Protein AF-A0A7C6V6K3-F1 (afdb_monomer)

Structure (mmCIF, N/CA/C/O backbone):
data_AF-A0A7C6V6K3-F1
#
_entry.id   AF-A0A7C6V6K3-F1
#
loop_
_atom_site.group_PDB
_atom_site.id
_atom_site.type_symbol
_atom_site.label_atom_id
_atom_site.label_alt_id
_atom_site.label_comp_id
_atom_site.label_asym_id
_atom_site.label_entity_id
_atom_site.label_seq_id
_atom_site.pdbx_PDB_ins_code
_atom_site.Cartn_x
_atom_site.Cartn_y
_atom_site.Cartn_z
_atom_site.occupancy
_atom_site.B_iso_or_equiv
_atom_site.auth_seq_id
_atom_site.auth_comp_id
_atom_site.auth_asym_id
_atom_site.auth_atom_id
_atom_site.pdbx_PDB_model_num
ATOM 1 N N . MET A 1 1 ? 2.550 -9.979 9.546 1.00 70.50 1 MET A N 1
ATOM 2 C CA . MET A 1 1 ? 2.529 -8.575 10.011 1.00 70.50 1 MET A CA 1
ATOM 3 C C . MET A 1 1 ? 1.405 -8.396 11.010 1.00 70.50 1 MET A C 1
ATOM 5 O O . MET A 1 1 ? 0.531 -9.253 11.078 1.00 70.50 1 MET A O 1
ATOM 9 N N . LYS A 1 2 ? 1.441 -7.319 11.797 1.00 84.12 2 LYS A N 1
ATOM 10 C CA . LYS A 1 2 ? 0.301 -6.919 12.627 1.00 84.12 2 LYS A CA 1
ATOM 11 C C . LYS A 1 2 ? -0.822 -6.425 11.707 1.00 84.12 2 LYS A C 1
ATOM 13 O O . LYS A 1 2 ? -0.537 -5.709 10.755 1.00 84.12 2 LYS A O 1
ATOM 18 N N . ASN A 1 3 ? -2.061 -6.828 11.982 1.00 93.75 3 ASN A N 1
ATOM 19 C CA . ASN A 1 3 ? -3.237 -6.324 11.274 1.00 93.75 3 ASN A CA 1
ATOM 20 C C . ASN A 1 3 ? -3.511 -4.885 11.732 1.00 93.75 3 ASN A C 1
ATOM 22 O O . ASN A 1 3 ? -3.608 -4.659 12.940 1.00 93.75 3 ASN A O 1
ATOM 26 N N . MET A 1 4 ? -3.584 -3.940 10.797 1.00 95.75 4 MET A N 1
ATOM 27 C CA . MET A 1 4 ? -3.690 -2.501 11.081 1.00 95.75 4 MET A CA 1
ATOM 28 C C . MET A 1 4 ? -4.668 -1.835 10.121 1.00 95.75 4 MET A C 1
ATOM 30 O O . MET A 1 4 ? -4.864 -2.333 9.010 1.00 95.75 4 MET A O 1
ATOM 34 N N . THR A 1 5 ? -5.285 -0.730 10.532 1.00 96.94 5 THR A N 1
ATOM 35 C CA . THR A 1 5 ? -6.111 0.070 9.619 1.00 96.94 5 THR A CA 1
ATOM 36 C C . THR A 1 5 ? -5.244 0.922 8.692 1.00 96.94 5 THR A C 1
ATOM 38 O O . THR A 1 5 ? -4.084 1.229 8.993 1.00 96.94 5 THR A O 1
ATOM 41 N N . VAL A 1 6 ? -5.803 1.340 7.555 1.00 96.38 6 VAL A N 1
ATOM 42 C CA . VAL A 1 6 ? -5.139 2.296 6.654 1.00 96.38 6 VAL A CA 1
ATOM 43 C C . VAL A 1 6 ? -4.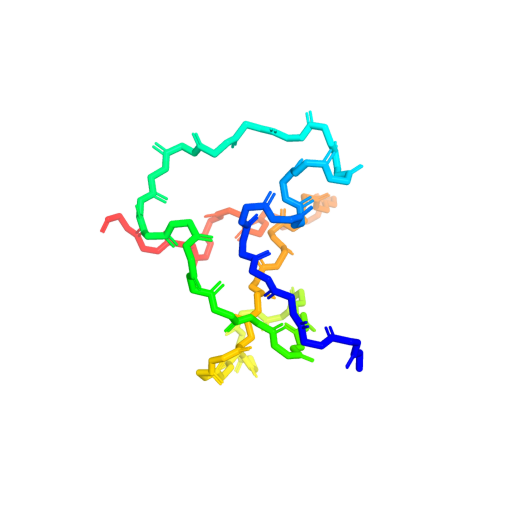848 3.616 7.381 1.00 96.38 6 VAL A C 1
ATOM 45 O O . VAL A 1 6 ? -3.774 4.187 7.185 1.00 96.38 6 VAL A O 1
ATOM 48 N N . ALA A 1 7 ? -5.743 4.066 8.270 1.00 97.00 7 ALA A N 1
ATOM 49 C CA . ALA A 1 7 ? -5.543 5.252 9.106 1.00 97.00 7 ALA A CA 1
ATOM 50 C C . ALA A 1 7 ? -4.288 5.152 9.989 1.00 97.00 7 ALA A C 1
ATOM 52 O O . ALA A 1 7 ? -3.469 6.073 10.021 1.00 97.00 7 ALA A O 1
ATOM 53 N N . GLU A 1 8 ? -4.111 4.024 10.682 1.00 96.88 8 GLU A N 1
ATOM 54 C CA . GLU A 1 8 ? -2.950 3.784 11.545 1.00 96.88 8 GLU A CA 1
ATOM 55 C C . GLU A 1 8 ? -1.648 3.791 10.738 1.00 96.88 8 GLU A C 1
ATOM 57 O O . GLU A 1 8 ? -0.666 4.423 11.135 1.00 96.88 8 GLU A O 1
ATOM 62 N N . ILE A 1 9 ? -1.647 3.121 9.582 1.00 95.88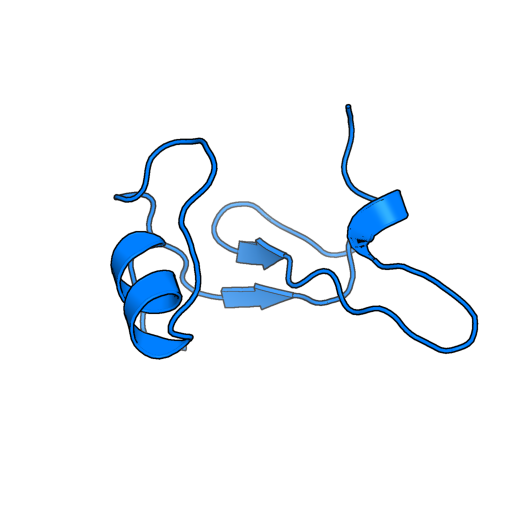 9 ILE A N 1
ATOM 63 C CA . ILE A 1 9 ? -0.484 3.064 8.691 1.00 95.88 9 ILE A CA 1
ATOM 64 C C . ILE A 1 9 ? -0.134 4.465 8.183 1.00 95.88 9 I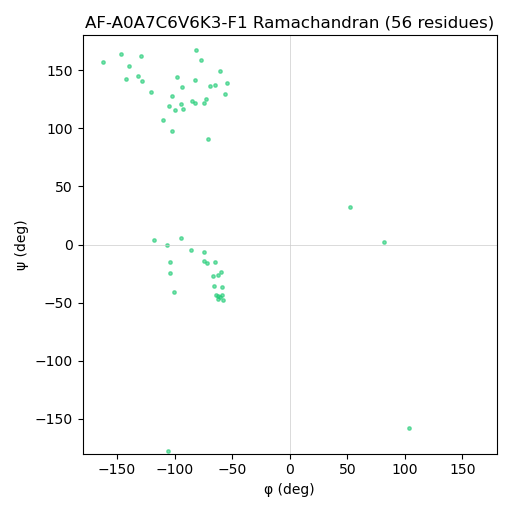LE A C 1
ATOM 66 O O . ILE A 1 9 ? 1.028 4.868 8.259 1.00 95.88 9 ILE A O 1
ATOM 70 N N . ALA A 1 10 ? -1.123 5.233 7.717 1.00 96.31 10 ALA A N 1
ATOM 71 C CA . ALA A 1 10 ? -0.915 6.608 7.273 1.00 96.31 10 ALA A CA 1
ATOM 72 C C . ALA A 1 10 ? -0.329 7.482 8.395 1.00 96.31 10 ALA A C 1
ATOM 74 O O . ALA A 1 10 ? 0.632 8.212 8.156 1.00 96.31 10 ALA A O 1
ATOM 75 N N . GLY A 1 11 ? -0.837 7.355 9.626 1.00 96.88 11 GLY A N 1
ATOM 76 C CA . GLY A 1 11 ? -0.317 8.071 10.793 1.00 96.88 11 GLY A CA 1
ATOM 77 C C . GLY A 1 11 ? 1.148 7.745 11.099 1.00 96.88 11 GLY A C 1
ATOM 78 O O . GLY A 1 11 ? 1.952 8.655 11.305 1.00 96.88 11 GLY A O 1
ATOM 79 N N . ILE A 1 12 ? 1.526 6.463 11.060 1.00 96.19 12 ILE A N 1
ATOM 80 C CA . ILE A 1 12 ? 2.911 6.014 11.293 1.00 96.19 12 ILE A CA 1
ATOM 81 C C . ILE A 1 12 ? 3.857 6.540 10.2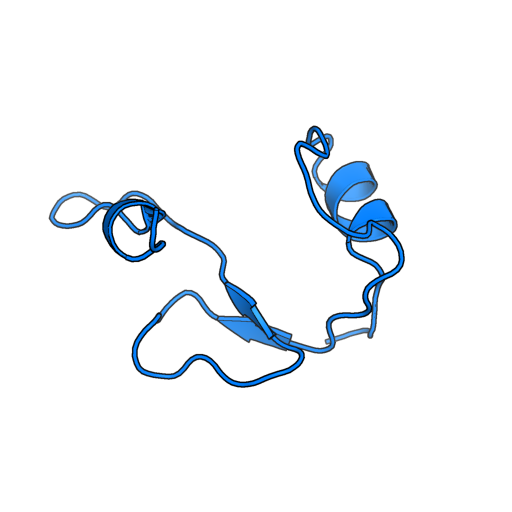13 1.00 96.19 12 ILE A C 1
ATOM 83 O O . ILE A 1 12 ? 4.945 7.027 10.522 1.00 96.19 12 ILE A O 1
ATOM 87 N N . LEU A 1 13 ? 3.434 6.475 8.950 1.00 95.88 13 LEU A N 1
ATOM 88 C CA . LEU A 1 13 ? 4.215 6.960 7.812 1.00 95.88 13 LEU A CA 1
ATOM 89 C C . LEU A 1 13 ? 4.241 8.491 7.712 1.00 95.88 13 LEU A C 1
ATOM 91 O O . LEU A 1 13 ? 4.939 9.026 6.853 1.00 95.88 13 LEU A O 1
ATOM 95 N N . LYS A 1 14 ? 3.475 9.198 8.558 1.00 97.38 14 LYS A N 1
ATOM 96 C CA . LYS A 1 14 ? 3.192 10.636 8.420 1.00 97.38 14 LYS A CA 1
ATOM 97 C C . LYS A 1 14 ? 2.665 10.975 7.017 1.00 97.38 14 LYS A C 1
ATOM 99 O O . LYS A 1 14 ? 2.937 12.044 6.472 1.00 97.38 14 LYS A O 1
ATOM 104 N N . GLY A 1 15 ? 1.941 10.027 6.427 1.00 95.31 15 GLY A N 1
ATOM 105 C CA . GLY A 1 15 ? 1.309 10.146 5.127 1.00 95.31 15 GLY A CA 1
ATOM 106 C C . GLY A 1 15 ? -0.017 10.893 5.212 1.00 95.31 15 GLY A C 1
ATOM 107 O O . GLY A 1 15 ? -0.583 11.102 6.285 1.00 95.31 15 GLY A O 1
ATOM 108 N N . ARG A 1 16 ? -0.536 11.277 4.047 1.00 95.62 16 ARG A N 1
ATOM 109 C CA . ARG A 1 16 ? -1.874 11.851 3.905 1.00 95.62 16 ARG A CA 1
ATOM 110 C C . ARG A 1 16 ? -2.814 10.780 3.369 1.00 95.62 16 ARG A C 1
ATOM 112 O O . ARG A 1 16 ? -2.528 10.180 2.339 1.00 95.62 16 ARG A O 1
ATOM 119 N N . PHE A 1 17 ? -3.938 10.571 4.046 1.00 93.75 17 PHE A N 1
ATOM 120 C CA . PHE A 1 17 ? -5.030 9.779 3.497 1.00 93.75 17 PHE A CA 1
ATOM 121 C C . PHE A 1 17 ? -5.752 10.591 2.416 1.00 93.75 17 PHE A C 1
ATOM 123 O O . PHE A 1 17 ? -6.210 11.700 2.689 1.00 93.75 17 PHE A O 1
ATOM 130 N N . CYS A 1 18 ? -5.809 10.066 1.191 1.00 93.25 18 CYS A N 1
ATOM 131 C CA . CYS A 1 18 ? -6.357 10.792 0.044 1.00 93.25 18 CYS A CA 1
ATOM 132 C C . CYS A 1 18 ? -7.795 10.378 -0.295 1.00 93.25 18 CYS A C 1
ATOM 134 O O . CYS A 1 18 ? -8.602 11.240 -0.630 1.00 93.25 18 CYS A O 1
ATOM 136 N N . GLN A 1 19 ? -8.117 9.082 -0.231 1.00 94.06 19 GLN A N 1
ATOM 137 C CA . GLN A 1 19 ? -9.401 8.542 -0.687 1.00 94.06 19 GLN A CA 1
ATOM 138 C C . GLN A 1 19 ? -9.666 7.146 -0.103 1.00 94.06 19 GLN A C 1
ATOM 140 O O . GLN A 1 19 ? -8.729 6.414 0.210 1.00 94.06 19 GLN A O 1
ATOM 145 N N . GLY A 1 20 ? -10.946 6.765 -0.042 1.00 94.69 20 GLY A N 1
ATOM 146 C CA . GLY A 1 20 ? -11.415 5.429 0.327 1.00 94.69 20 GLY A CA 1
ATOM 147 C C . GLY A 1 20 ? -11.963 5.382 1.749 1.00 94.69 20 GLY A C 1
ATOM 148 O O . GLY A 1 20 ? -12.317 6.416 2.315 1.00 94.69 20 GLY A O 1
ATOM 149 N N . ASP A 1 21 ? -11.989 4.185 2.329 1.00 96.44 21 ASP A N 1
ATOM 150 C CA . ASP A 1 21 ? -12.330 3.975 3.736 1.00 96.44 21 ASP A CA 1
ATOM 151 C C . ASP A 1 21 ? -11.045 3.798 4.577 1.00 96.44 21 ASP A C 1
ATOM 153 O O . ASP A 1 21 ? -10.294 2.840 4.356 1.00 96.44 21 ASP A O 1
ATOM 157 N N . PRO A 1 22 ? -10.754 4.715 5.522 1.00 96.44 22 PRO A N 1
ATOM 158 C CA . PRO A 1 22 ? -9.554 4.652 6.353 1.00 96.44 22 PRO A CA 1
ATOM 159 C C . PRO A 1 22 ? -9.589 3.526 7.405 1.00 96.44 22 P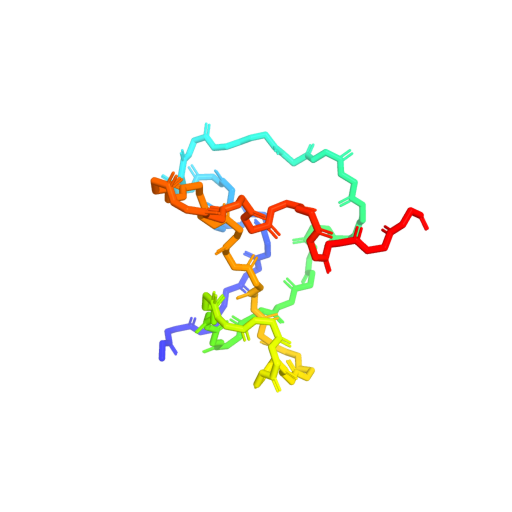RO A C 1
ATOM 161 O O . PRO A 1 22 ? -8.530 3.152 7.917 1.00 96.44 22 PRO A O 1
ATOM 164 N N . GLU A 1 23 ? -10.760 2.949 7.697 1.00 97.31 23 GLU A N 1
ATOM 165 C CA . GLU A 1 23 ? -10.936 1.876 8.687 1.00 97.31 23 GLU A CA 1
ATOM 166 C C . GLU A 1 23 ? -10.692 0.472 8.111 1.00 97.31 23 GLU A C 1
ATOM 168 O O . GLU A 1 23 ? -10.656 -0.519 8.852 1.00 97.31 23 GLU A O 1
ATOM 173 N N . VAL A 1 24 ? -10.457 0.367 6.796 1.00 96.25 24 VAL A N 1
ATOM 174 C CA . VAL A 1 24 ? -10.074 -0.892 6.145 1.00 96.25 24 VAL A CA 1
ATOM 175 C C . VAL A 1 24 ? -8.824 -1.455 6.807 1.00 96.25 24 VAL A C 1
ATOM 177 O O . VAL A 1 24 ? -7.808 -0.774 6.954 1.00 96.25 24 VAL A O 1
ATOM 180 N N . ARG A 1 25 ? -8.890 -2.733 7.184 1.00 96.56 25 ARG A N 1
ATOM 181 C CA . ARG A 1 25 ? -7.774 -3.452 7.798 1.00 96.56 25 ARG A CA 1
ATOM 182 C C . ARG A 1 25 ? -6.951 -4.190 6.757 1.00 96.56 25 ARG A C 1
ATOM 184 O O . ARG A 1 25 ? -7.499 -4.899 5.915 1.00 96.56 25 ARG A O 1
ATOM 191 N N . VAL A 1 26 ? -5.634 -4.078 6.880 1.00 96.19 26 VAL A N 1
ATOM 192 C CA . VAL A 1 26 ? -4.666 -4.801 6.056 1.00 96.19 26 VAL A CA 1
ATOM 193 C C . VAL A 1 26 ? -3.768 -5.667 6.934 1.00 96.19 26 VAL A C 1
ATOM 195 O O . VAL A 1 26 ? -3.228 -5.225 7.952 1.00 96.19 26 VAL A O 1
ATOM 198 N N . GLY A 1 27 ? -3.616 -6.931 6.536 1.00 95.88 27 GLY A N 1
ATOM 199 C CA . GLY A 1 27 ? -2.821 -7.926 7.271 1.00 95.88 27 GLY A CA 1
ATOM 200 C C . GLY A 1 27 ? -1.461 -8.217 6.636 1.00 95.88 27 GLY A C 1
ATOM 201 O O . GLY A 1 27 ? -0.583 -8.821 7.264 1.00 95.88 27 GLY A O 1
ATOM 202 N N . ALA A 1 28 ? -1.283 -7.795 5.385 1.00 95.31 28 ALA A N 1
ATOM 203 C CA . ALA A 1 28 ? -0.084 -8.013 4.592 1.00 95.31 28 ALA A CA 1
ATOM 204 C C . ALA A 1 28 ? 0.180 -6.825 3.641 1.00 95.31 28 ALA A C 1
ATOM 206 O O . ALA A 1 28 ? -0.697 -5.999 3.406 1.00 95.31 28 ALA A O 1
ATOM 207 N N . VAL A 1 29 ? 1.401 -6.739 3.113 1.00 95.19 29 VAL A N 1
ATOM 208 C CA . VAL A 1 29 ? 1.861 -5.717 2.1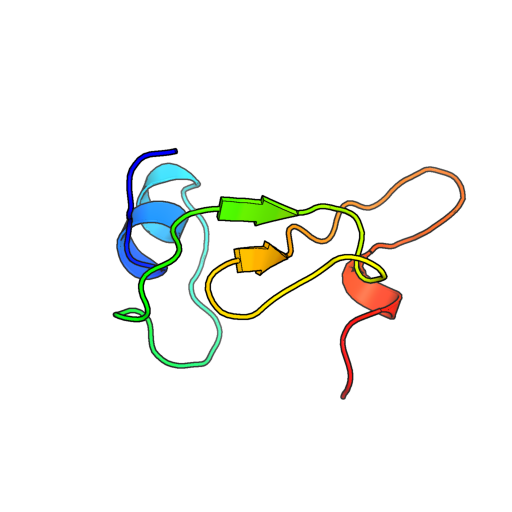62 1.00 95.19 29 VAL A CA 1
ATOM 209 C C . VAL A 1 29 ? 2.498 -6.453 0.989 1.00 95.19 29 VAL A C 1
ATOM 211 O O . VAL A 1 29 ? 3.200 -7.443 1.203 1.00 95.19 29 VAL A O 1
ATOM 214 N N . SER A 1 30 ? 2.277 -5.969 -0.227 1.00 96.44 30 SER A N 1
ATOM 215 C CA . SER A 1 30 ? 2.944 -6.443 -1.439 1.00 96.44 30 SER A CA 1
ATOM 216 C C . SER A 1 30 ? 3.467 -5.262 -2.252 1.00 96.44 30 SER A C 1
ATOM 218 O O . SER A 1 30 ? 2.829 -4.215 -2.314 1.00 96.44 30 SER A O 1
ATOM 220 N N . ILE A 1 31 ? 4.614 -5.449 -2.903 1.00 96.12 31 ILE A N 1
ATOM 221 C CA . ILE A 1 31 ? 5.166 -4.527 -3.913 1.00 96.12 31 ILE A CA 1
ATOM 222 C C . ILE A 1 31 ? 5.040 -5.093 -5.337 1.00 96.12 31 ILE A C 1
ATOM 224 O O . ILE A 1 31 ? 5.463 -4.458 -6.295 1.00 96.12 31 ILE A O 1
ATOM 228 N N . ASP A 1 32 ? 4.472 -6.296 -5.486 1.00 96.19 32 ASP A N 1
ATOM 229 C CA . ASP A 1 32 ? 4.220 -6.941 -6.777 1.00 96.19 32 ASP A CA 1
ATOM 230 C C . ASP A 1 32 ? 2.710 -6.975 -7.034 1.00 96.19 32 ASP A C 1
ATOM 232 O O . ASP A 1 32 ? 1.975 -7.750 -6.410 1.00 96.19 32 ASP A O 1
ATOM 236 N N . SER A 1 33 ? 2.250 -6.134 -7.961 1.00 95.12 33 SER A N 1
ATOM 237 C CA . SER A 1 33 ? 0.840 -6.029 -8.354 1.00 95.12 33 SER A CA 1
ATOM 238 C C . SER A 1 33 ? 0.303 -7.332 -8.955 1.00 95.12 33 SER A C 1
ATOM 240 O O . SER A 1 33 ? -0.877 -7.634 -8.807 1.00 95.12 33 SER A O 1
ATOM 242 N N . ARG A 1 34 ? 1.168 -8.169 -9.549 1.00 94.81 34 ARG A N 1
ATOM 243 C CA . ARG A 1 34 ? 0.785 -9.445 -10.184 1.00 94.81 34 ARG A CA 1
ATOM 244 C C . ARG A 1 34 ? 0.448 -10.542 -9.173 1.00 94.81 34 ARG A C 1
ATOM 246 O O . ARG A 1 34 ? -0.078 -11.582 -9.555 1.00 94.81 34 ARG A O 1
ATOM 253 N N . ARG A 1 35 ? 0.809 -10.346 -7.901 1.00 95.06 35 ARG A N 1
ATOM 254 C CA . ARG A 1 35 ? 0.603 -11.304 -6.800 1.00 95.06 35 ARG A CA 1
ATOM 255 C C . ARG A 1 35 ? -0.306 -10.760 -5.698 1.00 95.06 35 ARG A C 1
ATOM 257 O O . ARG A 1 35 ? -0.461 -11.418 -4.672 1.00 95.06 35 ARG A O 1
ATOM 264 N N . LEU A 1 36 ? -0.858 -9.562 -5.883 1.00 95.25 36 LEU A N 1
ATOM 265 C CA . LEU A 1 36 ? -1.704 -8.912 -4.893 1.00 95.25 36 LEU A CA 1
ATOM 266 C C . LEU A 1 36 ? -2.991 -9.720 -4.675 1.00 95.25 36 LEU A C 1
ATOM 268 O O . LEU A 1 36 ? -3.618 -10.181 -5.627 1.00 95.25 36 LEU A O 1
ATOM 272 N N . VAL A 1 37 ? -3.393 -9.867 -3.415 1.00 93.88 37 VAL A N 1
ATOM 273 C CA . VAL A 1 37 ? -4.648 -10.524 -3.025 1.00 93.88 37 VAL A CA 1
ATOM 274 C C . VAL A 1 37 ? -5.437 -9.642 -2.061 1.00 93.88 37 VAL A C 1
ATOM 276 O O . VAL A 1 37 ? -4.888 -8.721 -1.453 1.00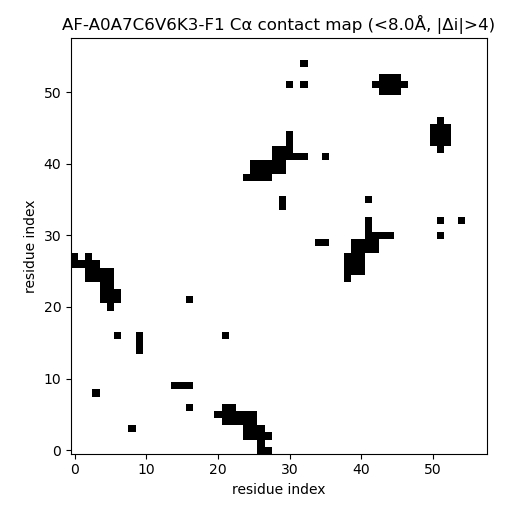 93.88 37 VAL A O 1
ATOM 279 N N . SER A 1 38 ? -6.731 -9.930 -1.908 1.00 93.31 38 SER A N 1
ATOM 280 C CA . SER A 1 38 ? -7.609 -9.193 -0.991 1.00 93.31 38 SER A CA 1
ATOM 281 C C . SER A 1 38 ? -7.049 -9.165 0.439 1.00 93.31 38 SER A C 1
ATOM 283 O O . SER A 1 38 ? -6.510 -10.159 0.929 1.00 93.31 38 SER A O 1
ATOM 285 N N . GLY A 1 39 ? -7.156 -8.011 1.103 1.00 92.44 39 GLY A N 1
ATOM 286 C CA . GLY A 1 39 ? -6.609 -7.775 2.446 1.00 92.44 39 GLY A CA 1
ATOM 287 C C . GLY A 1 39 ? -5.116 -7.421 2.493 1.00 92.44 39 GLY A C 1
ATOM 288 O O . GLY A 1 39 ? -4.570 -7.240 3.587 1.00 92.44 39 GLY A O 1
ATOM 289 N N . GLN A 1 40 ? -4.450 -7.307 1.338 1.00 95.88 40 GLN A N 1
ATOM 290 C CA . GLN A 1 40 ? -3.092 -6.771 1.241 1.00 95.88 40 GLN A CA 1
ATOM 291 C C . GLN A 1 40 ? -3.080 -5.299 0.836 1.00 95.88 40 GLN A C 1
ATOM 293 O O . GLN A 1 40 ? -3.853 -4.865 -0.015 1.00 95.88 40 GLN A O 1
ATOM 298 N N . LEU A 1 41 ? -2.135 -4.552 1.399 1.00 95.50 41 LEU A N 1
ATOM 299 C CA . LEU A 1 41 ? -1.777 -3.217 0.941 1.00 95.50 41 LEU A CA 1
ATOM 300 C C . LEU A 1 41 ? -0.762 -3.322 -0.202 1.00 95.50 41 LEU A C 1
ATOM 302 O O . LEU A 1 41 ? 0.315 -3.893 -0.026 1.00 95.50 41 LEU A O 1
ATOM 306 N N . PHE A 1 42 ? -1.073 -2.741 -1.357 1.00 96.69 42 PHE A N 1
ATOM 307 C CA . PHE A 1 42 ? -0.088 -2.564 -2.419 1.00 96.69 42 PHE A CA 1
ATOM 308 C C . PHE A 1 42 ? 0.755 -1.315 -2.149 1.00 96.69 42 PHE A C 1
ATOM 310 O O . PHE A 1 42 ? 0.214 -0.217 -2.030 1.00 96.69 42 PHE A O 1
ATOM 317 N N . PHE A 1 43 ? 2.073 -1.472 -2.048 1.00 95.75 43 PHE A N 1
ATOM 318 C CA . PHE A 1 43 ? 2.999 -0.358 -1.866 1.00 95.75 43 PHE A CA 1
ATOM 319 C C . PHE A 1 43 ? 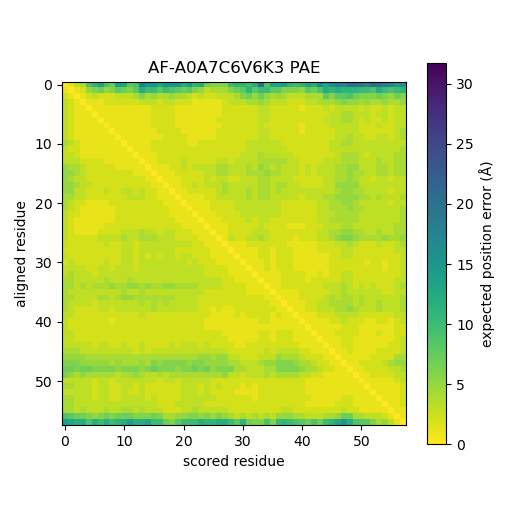3.670 -0.038 -3.206 1.00 95.75 43 PHE A C 1
ATOM 321 O O . PHE A 1 43 ? 4.624 -0.700 -3.617 1.00 95.75 43 PHE A O 1
ATOM 328 N N . ALA A 1 44 ? 3.131 0.964 -3.902 1.00 96.75 44 ALA A N 1
ATOM 329 C CA . ALA A 1 44 ? 3.586 1.395 -5.219 1.00 96.75 44 ALA A CA 1
ATOM 330 C C . ALA A 1 44 ? 4.957 2.090 -5.132 1.00 96.75 44 ALA A C 1
ATOM 332 O O . ALA A 1 44 ? 5.066 3.294 -4.912 1.00 96.75 44 ALA A O 1
ATOM 333 N N . LEU A 1 45 ? 6.028 1.312 -5.277 1.00 96.50 45 LEU A N 1
ATOM 334 C CA . LEU A 1 45 ? 7.392 1.834 -5.319 1.00 96.50 45 LEU A CA 1
ATOM 335 C C . LEU A 1 45 ? 7.740 2.347 -6.713 1.00 96.50 45 LEU A C 1
ATOM 337 O O . LEU A 1 45 ? 7.442 1.695 -7.711 1.00 96.50 45 LEU A O 1
ATOM 341 N N . ARG A 1 46 ? 8.473 3.460 -6.773 1.00 97.19 46 ARG A N 1
ATOM 342 C CA . ARG A 1 46 ? 9.130 3.918 -7.998 1.00 97.19 46 ARG A CA 1
ATOM 343 C C . ARG A 1 46 ? 10.558 3.383 -8.051 1.00 97.19 46 ARG A C 1
ATOM 345 O O . ARG A 1 46 ? 11.372 3.710 -7.190 1.00 97.19 46 ARG A O 1
ATOM 352 N N . GLY A 1 47 ? 10.849 2.559 -9.051 1.00 95.12 47 GLY A N 1
ATOM 353 C CA . GLY A 1 47 ? 12.186 2.048 -9.348 1.00 95.12 47 GLY A CA 1
ATOM 354 C C . GLY A 1 47 ? 12.802 2.710 -10.582 1.00 95.12 47 GLY A C 1
ATOM 355 O O . GLY A 1 47 ? 12.197 3.569 -11.217 1.00 95.12 47 GLY A O 1
ATOM 356 N N . GLU A 1 48 ? 14.008 2.277 -10.956 1.00 96.50 48 GLU A N 1
ATOM 357 C CA . GLU A 1 48 ? 14.720 2.812 -12.131 1.00 96.50 48 GLU A CA 1
ATOM 358 C C . GLU A 1 48 ? 14.022 2.487 -13.458 1.00 96.50 48 GLU A C 1
ATOM 360 O O . GLU A 1 48 ? 14.059 3.280 -14.394 1.00 96.50 48 GLU A O 1
ATOM 365 N N . ARG A 1 49 ? 13.407 1.299 -13.547 1.00 95.38 49 ARG A N 1
ATOM 366 C CA . ARG A 1 49 ? 12.790 0.781 -14.782 1.00 95.38 49 ARG A CA 1
ATOM 367 C C . ARG A 1 49 ? 11.268 0.868 -14.803 1.00 95.38 49 ARG A C 1
ATOM 369 O O . ARG A 1 49 ? 10.686 0.857 -15.881 1.00 95.38 49 ARG A O 1
ATOM 376 N N . HIS A 1 50 ? 10.636 0.892 -13.634 1.00 95.88 50 HIS A N 1
ATOM 377 C CA . HIS A 1 50 ? 9.185 0.801 -13.493 1.00 95.88 50 HIS A CA 1
ATOM 378 C C . HIS A 1 50 ? 8.706 1.711 -12.365 1.00 95.88 50 HIS A C 1
ATOM 380 O O . HIS A 1 50 ? 9.357 1.779 -11.319 1.00 95.88 50 HIS A O 1
ATOM 386 N N . ASP A 1 51 ? 7.554 2.349 -12.558 1.00 97.25 51 ASP A N 1
ATOM 387 C CA . ASP A 1 51 ? 6.827 3.053 -11.509 1.00 97.25 51 ASP A CA 1
ATOM 388 C C . ASP A 1 51 ? 5.607 2.222 -11.088 1.00 97.25 51 ASP A C 1
ATOM 390 O O . ASP A 1 51 ? 4.741 1.906 -11.899 1.00 97.25 51 ASP A O 1
ATOM 394 N N . GLY A 1 52 ? 5.542 1.824 -9.815 1.00 96.69 52 GLY A N 1
ATOM 395 C CA . GLY A 1 52 ? 4.450 1.012 -9.286 1.00 96.69 52 GLY A CA 1
ATOM 396 C C . GLY A 1 52 ? 3.076 1.676 -9.412 1.00 96.69 52 GLY A C 1
ATOM 397 O O . GLY A 1 52 ? 2.066 0.974 -9.446 1.00 96.69 52 GLY A O 1
ATOM 398 N N . HIS A 1 53 ? 3.038 3.008 -9.497 1.00 96.88 53 HIS A N 1
ATO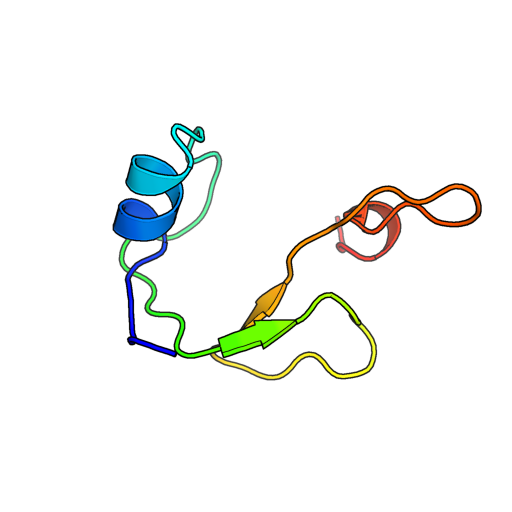M 399 C CA . HIS A 1 53 ? 1.800 3.767 -9.656 1.00 96.88 53 HIS A CA 1
ATOM 400 C C . HIS A 1 53 ? 1.130 3.499 -11.011 1.00 96.88 53 HIS A C 1
ATOM 402 O O . HIS A 1 53 ? -0.096 3.523 -11.081 1.00 96.88 53 HIS A O 1
ATOM 408 N N . ASP A 1 54 ? 1.900 3.139 -12.046 1.00 96.69 54 ASP A N 1
ATOM 409 C CA . ASP A 1 54 ? 1.381 2.812 -13.383 1.00 96.69 54 ASP A CA 1
ATOM 410 C C . ASP A 1 54 ? 0.504 1.543 -13.388 1.00 96.69 54 ASP A C 1
ATOM 412 O O . ASP A 1 54 ? -0.217 1.280 -14.350 1.00 96.69 54 ASP A O 1
ATOM 416 N N . PHE A 1 55 ? 0.553 0.735 -12.322 1.00 95.56 55 PHE A N 1
ATOM 417 C CA . PHE A 1 55 ? -0.249 -0.485 -12.181 1.00 95.56 55 PHE A CA 1
ATOM 418 C C . PHE A 1 55 ? -1.568 -0.274 -11.420 1.00 95.56 55 PHE A C 1
ATOM 420 O O . PHE A 1 55 ? -2.263 -1.253 -11.139 1.00 95.56 55 PHE A O 1
ATOM 427 N N . ILE A 1 56 ? -1.911 0.968 -11.066 1.00 93.06 56 ILE A N 1
ATOM 428 C CA . ILE A 1 56 ? -3.173 1.315 -10.402 1.00 93.06 56 ILE A CA 1
ATOM 429 C C . ILE A 1 56 ? -4.191 1.735 -11.479 1.00 93.06 56 ILE A C 1
ATOM 431 O O . ILE A 1 56 ? -3.918 2.680 -12.220 1.00 93.06 56 ILE A O 1
ATOM 435 N N . PRO A 1 57 ? -5.349 1.056 -11.602 1.00 88.12 57 PRO A N 1
ATOM 436 C CA . PRO A 1 57 ? -6.400 1.462 -12.535 1.00 88.12 57 PRO A CA 1
ATOM 437 C C . PRO A 1 57 ? -6.932 2.870 -12.234 1.00 88.12 57 PRO A C 1
ATOM 439 O O . PRO A 1 57 ? -6.954 3.283 -11.074 1.00 88.12 57 PRO A O 1
ATOM 442 N N . ALA A 1 58 ? -7.373 3.570 -13.284 1.00 78.75 58 ALA A N 1
ATOM 443 C CA . ALA A 1 58 ? -8.024 4.879 -13.186 1.00 78.75 58 ALA A CA 1
ATOM 444 C C . ALA A 1 58 ? -9.427 4.804 -12.565 1.00 78.75 58 ALA A C 1
ATOM 446 O O . ALA A 1 58 ? -10.114 3.775 -12.772 1.00 78.75 58 ALA A O 1
#

Radius of gyration: 11.93 Å; Cα contacts (8 Å, |Δi|>4): 70; chains: 1; bounding box: 27×23×27 Å

Foldseek 3Di:
DDWDFQLVVCVVVVHDDDDDDRRQIADEEDCDPVPDDPRYHHDQDDDPVDTSVVSDDD

Sequence (58 aa):
MKNMTVAEIAGILKGRFCQGDPEVRVGAVSIDSRRLVSGQLFFALRGERHDGHDFIPA

Secondary structure (DSSP, 8-state):
---EEHHHHHHHTTPPP-SS-TT-EESEEES-GGG--TTEEE---B-SS-BGGGGS--

Nearest PDB structures (foldseek):
  8g6p-assembly1_A  TM=8.660E-01  e=3.804E-01  Mycolicibacterium thermoresistibile
  4c12-assembly1_A  TM=8.164E-01  e=2.879E-01  Staphylococcus aureus
  7b6p-assembly1_A  TM=7.256E-01  e=1.650E-01  Escherichia coli K-12
  7b9e-assembly1_A  TM=7.195E-01  e=4.078E-01  Escherichia coli K-12
  2xja-assembly3_C  TM=8.310E-01  e=2.023E+00  Mycobacterium tuberculosis H37Rv

Mean predicted aligned error: 2.83 Å

Solvent-accessible surface area (backbone atoms only — not comparable to full-atom values): 3769 Å² total; per-residue (Å²): 113,76,72,41,31,48,49,58,51,26,60,74,69,72,51,81,87,86,82,84,69,50,76,49,62,29,46,45,76,37,77,49,81,93,74,64,56,93,52,46,42,77,50,63,51,75,56,97,89,49,54,39,63,78,76,57,84,134

pLDDT: mean 94.67, std 4.41, range [70.5, 97.38]